Protein AF-A0A944DF35-F1 (afdb_monomer_lite)

Sequence (77 aa):
MLTSDIKTVLWDIPQDQIKTLPQEFIIQRALTYGGVRLITQLMHQYGSSTVKTVLHNMKSGAITQKKQYYLEQYLLP

pLDDT: mean 89.49, std 8.61, range [47.56, 96.31]

Structure (mmCIF, N/CA/C/O backbone):
data_AF-A0A944DF35-F1
#
_entry.id   AF-A0A944DF35-F1
#
loop_
_atom_site.group_PDB
_atom_site.id
_atom_site.type_symbol
_atom_site.label_atom_id
_atom_site.label_alt_id
_atom_site.label_comp_id
_atom_site.label_asym_id
_atom_site.label_entity_id
_atom_site.label_seq_id
_atom_site.pdbx_PDB_ins_code
_atom_site.Cartn_x
_atom_site.Cartn_y
_atom_site.Cartn_z
_atom_site.occupancy
_atom_site.B_iso_or_equiv
_atom_site.auth_seq_id
_atom_site.auth_comp_id
_atom_site.auth_asym_id
_atom_site.auth_atom_id
_atom_site.pdbx_PDB_model_num
ATOM 1 N N . MET A 1 1 ? -1.857 1.960 -18.409 1.00 47.56 1 MET A N 1
ATOM 2 C CA . MET A 1 1 ? -0.627 2.783 -18.344 1.00 47.56 1 MET A CA 1
ATOM 3 C C . MET A 1 1 ? -0.311 3.044 -16.881 1.00 47.56 1 MET A C 1
ATOM 5 O O . MET A 1 1 ? -1.233 3.366 -16.147 1.00 47.56 1 MET A O 1
ATOM 9 N N . LEU A 1 2 ? 0.943 2.874 -16.453 1.00 55.97 2 LEU A N 1
ATOM 10 C CA . LEU A 1 2 ? 1.377 3.237 -15.098 1.00 55.97 2 LEU A CA 1
ATOM 11 C C . LEU A 1 2 ? 1.324 4.767 -14.966 1.00 55.97 2 LEU A C 1
ATOM 13 O O . LEU A 1 2 ? 1.928 5.465 -15.783 1.00 55.97 2 LEU A O 1
ATOM 17 N N . THR A 1 3 ? 0.568 5.282 -13.995 1.00 64.50 3 THR A N 1
ATOM 18 C CA . THR A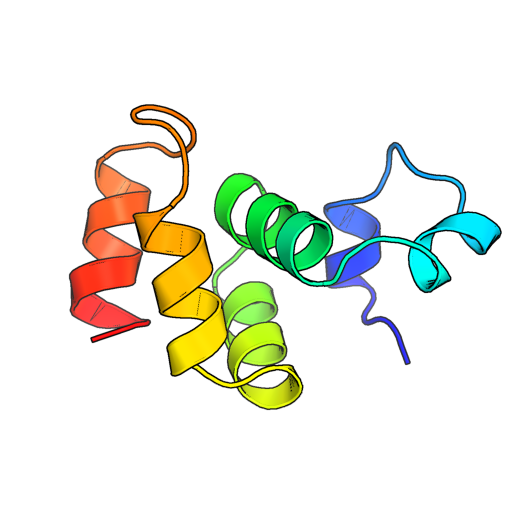 1 3 ? 0.437 6.725 -13.745 1.00 64.50 3 THR A CA 1
ATOM 19 C C . THR A 1 3 ? 1.775 7.313 -13.281 1.00 64.50 3 THR A C 1
ATOM 21 O O . THR A 1 3 ? 2.621 6.596 -12.750 1.00 64.50 3 THR A O 1
ATOM 24 N N . SER A 1 4 ? 2.009 8.614 -13.4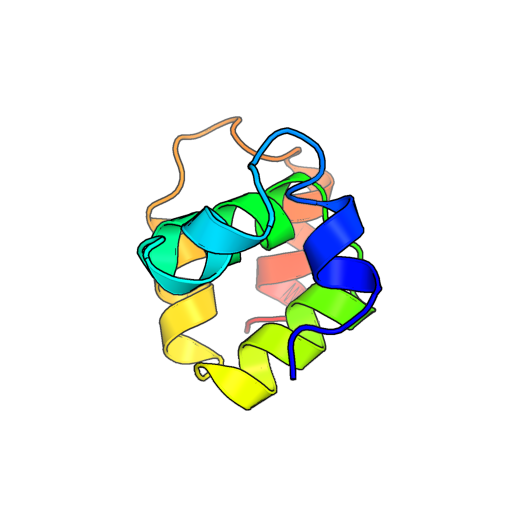87 1.00 64.62 4 SER A N 1
ATOM 25 C CA . SER A 1 4 ? 3.218 9.307 -12.990 1.00 64.62 4 SER A CA 1
ATOM 26 C C . SER A 1 4 ? 3.490 9.008 -11.513 1.00 64.62 4 SER A C 1
ATOM 28 O O . SER A 1 4 ? 4.630 8.782 -11.118 1.00 64.62 4 SER A O 1
ATOM 30 N N . ASP A 1 5 ? 2.413 8.916 -10.738 1.00 75.25 5 ASP A N 1
ATOM 31 C CA . ASP A 1 5 ? 2.424 8.796 -9.285 1.00 75.25 5 ASP A CA 1
ATOM 32 C C . ASP A 1 5 ? 2.961 7.430 -8.821 1.00 75.25 5 ASP A C 1
ATOM 34 O O . ASP A 1 5 ? 3.610 7.336 -7.779 1.00 75.25 5 ASP A O 1
ATOM 38 N N . ILE A 1 6 ? 2.765 6.364 -9.609 1.00 82.25 6 ILE A N 1
ATOM 39 C CA . ILE A 1 6 ? 3.276 5.032 -9.257 1.00 82.25 6 ILE A CA 1
ATOM 40 C C . ILE A 1 6 ? 4.782 4.917 -9.491 1.00 82.25 6 ILE A C 1
ATOM 42 O O . ILE A 1 6 ? 5.478 4.235 -8.743 1.00 82.25 6 ILE A O 1
ATOM 46 N N . LYS A 1 7 ? 5.308 5.640 -10.488 1.00 83.06 7 LYS A N 1
ATOM 47 C CA . LYS A 1 7 ? 6.753 5.732 -10.719 1.00 83.06 7 LYS A CA 1
ATOM 48 C C . LYS A 1 7 ? 7.437 6.471 -9.573 1.00 83.06 7 LYS A C 1
ATOM 50 O O . LYS A 1 7 ? 8.551 6.118 -9.215 1.00 83.06 7 LYS A O 1
ATOM 55 N N . THR A 1 8 ? 6.756 7.438 -8.957 1.00 85.12 8 THR A N 1
ATOM 56 C CA . THR A 1 8 ? 7.273 8.158 -7.787 1.00 85.12 8 THR A CA 1
ATOM 57 C C . THR A 1 8 ? 7.451 7.248 -6.575 1.00 85.12 8 THR A C 1
ATOM 59 O O . THR A 1 8 ? 8.415 7.423 -5.843 1.00 85.12 8 THR A O 1
ATOM 62 N N . VAL A 1 9 ? 6.577 6.258 -6.354 1.00 90.06 9 VAL A N 1
ATOM 63 C CA . VAL A 1 9 ? 6.720 5.320 -5.218 1.00 90.06 9 VAL A CA 1
ATOM 64 C C . VAL A 1 9 ? 7.590 4.100 -5.533 1.00 90.06 9 VAL A C 1
ATOM 66 O O . VAL A 1 9 ? 7.950 3.360 -4.618 1.00 90.06 9 VAL A O 1
ATOM 69 N N . LEU A 1 10 ? 7.944 3.891 -6.802 1.00 91.75 10 LEU A N 1
ATOM 70 C CA . LEU A 1 10 ? 8.824 2.823 -7.295 1.00 91.75 10 LEU A CA 1
ATOM 71 C C . LEU A 1 10 ? 10.111 3.396 -7.915 1.00 91.75 10 LEU A C 1
ATOM 73 O O . LEU A 1 10 ? 10.659 2.820 -8.849 1.00 91.75 10 LEU A O 1
ATOM 77 N N . TRP A 1 11 ? 10.562 4.558 -7.435 1.00 89.12 11 TRP A N 1
ATOM 78 C CA . TRP A 1 11 ? 11.704 5.295 -7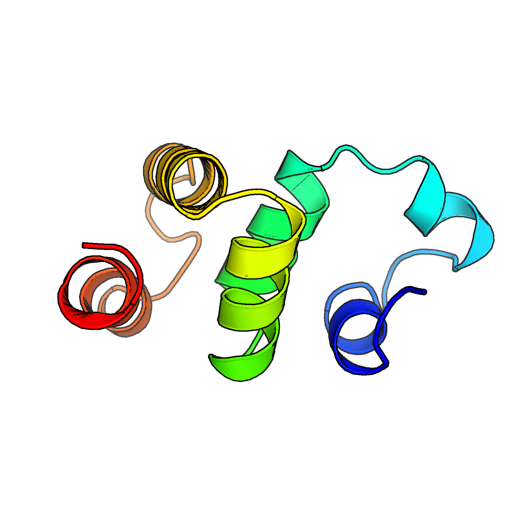.990 1.00 89.12 11 TRP A CA 1
ATOM 79 C C . TRP A 1 11 ? 13.024 4.507 -7.949 1.00 89.12 11 TRP A C 1
ATOM 81 O O . TRP A 1 11 ? 13.940 4.795 -8.714 1.00 89.12 11 TRP A O 1
ATOM 91 N N . ASP A 1 12 ? 13.103 3.519 -7.062 1.00 91.44 12 ASP A N 1
ATOM 92 C CA . ASP A 1 12 ? 14.215 2.600 -6.837 1.00 91.44 12 ASP A CA 1
ATOM 93 C C . ASP A 1 12 ? 14.193 1.365 -7.755 1.00 91.44 12 ASP A C 1
ATOM 95 O O . ASP A 1 12 ? 15.141 0.582 -7.737 1.00 91.44 12 ASP A O 1
ATOM 99 N N . ILE A 1 13 ? 13.145 1.179 -8.569 1.00 89.81 13 ILE A N 1
ATOM 100 C CA . ILE A 1 13 ? 12.991 0.011 -9.445 1.00 89.81 13 ILE A CA 1
ATOM 101 C C . ILE A 1 13 ? 13.158 0.406 -10.924 1.00 89.81 13 ILE A C 1
ATOM 103 O O . ILE A 1 13 ? 12.502 1.345 -11.389 1.00 89.81 13 ILE A O 1
ATOM 107 N N . PRO A 1 14 ? 13.969 -0.332 -11.710 1.00 89.69 14 PRO A N 1
ATOM 108 C CA . PRO A 1 14 ? 14.064 -0.138 -13.156 1.00 89.69 14 PRO A CA 1
ATOM 109 C C . PRO A 1 14 ? 12.700 -0.246 -13.855 1.00 89.69 14 PRO A C 1
ATOM 111 O O . PRO A 1 14 ? 11.902 -1.139 -13.567 1.00 89.69 14 PRO A O 1
ATOM 114 N N . GLN A 1 15 ? 12.407 0.669 -14.787 1.00 83.94 15 GLN A N 1
ATOM 115 C CA . GLN A 1 15 ? 11.063 0.789 -15.378 1.00 83.94 15 GLN A CA 1
ATOM 116 C C . GLN A 1 15 ? 10.600 -0.460 -16.139 1.00 83.94 15 GLN A C 1
ATOM 118 O O . GLN A 1 15 ? 9.405 -0.759 -16.175 1.00 83.94 15 GLN A O 1
ATOM 123 N N . ASP A 1 16 ? 11.533 -1.172 -16.756 1.00 87.56 16 ASP A N 1
ATOM 124 C CA . ASP A 1 16 ? 11.331 -2.437 -17.456 1.00 87.56 16 ASP A CA 1
ATOM 125 C C . ASP A 1 16 ? 10.897 -3.564 -16.507 1.00 87.56 16 ASP A C 1
ATOM 127 O O . ASP A 1 16 ? 10.081 -4.404 -16.889 1.00 87.56 16 ASP A O 1
ATOM 131 N N . GLN A 1 17 ? 11.339 -3.519 -15.250 1.00 88.19 17 GLN A N 1
ATOM 132 C CA . GLN A 1 17 ? 11.025 -4.518 -14.225 1.00 88.19 17 GLN A CA 1
ATOM 133 C C . GLN A 1 17 ? 9.724 -4.230 -13.470 1.00 88.19 17 GLN A C 1
ATOM 135 O O . GLN A 1 17 ? 9.145 -5.129 -12.869 1.00 88.19 17 GLN A O 1
ATOM 140 N N . ILE A 1 18 ? 9.191 -3.004 -13.525 1.00 85.69 18 ILE A N 1
ATOM 141 C CA . ILE A 1 18 ? 7.943 -2.667 -12.812 1.00 85.69 18 ILE A CA 1
ATOM 142 C C . ILE A 1 18 ? 6.779 -3.564 -13.260 1.00 85.69 18 ILE A C 1
ATOM 144 O O . ILE A 1 18 ? 5.930 -3.933 -12.453 1.00 85.69 18 ILE A O 1
ATOM 148 N N . LYS A 1 19 ? 6.744 -3.954 -14.541 1.00 84.31 19 LYS A N 1
ATOM 149 C CA . LYS A 1 19 ? 5.682 -4.810 -15.095 1.00 84.31 19 LYS A CA 1
ATOM 150 C C . LYS A 1 19 ? 5.718 -6.246 -14.571 1.00 84.31 19 LYS A C 1
ATOM 152 O O . LYS A 1 19 ? 4.708 -6.932 -14.670 1.00 84.31 19 LYS A O 1
ATOM 157 N N . THR A 1 20 ? 6.860 -6.699 -14.057 1.00 89.50 20 THR A N 1
ATOM 158 C CA . THR A 1 20 ? 7.032 -8.053 -13.517 1.00 89.50 20 THR A CA 1
ATOM 159 C C . THR A 1 20 ? 6.844 -8.102 -12.004 1.00 89.50 20 THR A C 1
ATOM 161 O O . THR A 1 20 ? 6.896 -9.182 -11.422 1.00 89.50 20 THR A O 1
ATOM 164 N N . LEU A 1 21 ? 6.650 -6.951 -11.349 1.00 90.19 21 LEU A N 1
ATOM 165 C CA . LEU A 1 21 ? 6.457 -6.902 -9.906 1.00 90.19 21 LEU A CA 1
ATOM 166 C C . LEU A 1 21 ? 5.114 -7.527 -9.506 1.00 90.19 21 LEU A C 1
ATOM 168 O O . LEU A 1 21 ? 4.098 -7.281 -10.165 1.00 90.19 21 LEU A O 1
ATOM 172 N N . PRO A 1 22 ? 5.070 -8.258 -8.379 1.00 93.19 22 PRO A N 1
ATOM 173 C CA . PRO A 1 22 ? 3.815 -8.697 -7.796 1.00 93.19 22 PRO A CA 1
ATOM 174 C C . PRO A 1 22 ? 2.905 -7.505 -7.494 1.00 93.19 22 PRO A C 1
ATOM 176 O O . PRO A 1 22 ? 3.344 -6.477 -6.972 1.00 93.19 22 PRO A O 1
ATOM 179 N N . GLN A 1 23 ? 1.612 -7.664 -7.760 1.00 92.25 23 GLN A N 1
ATOM 180 C CA . GLN A 1 23 ? 0.611 -6.636 -7.479 1.00 92.25 23 GLN A CA 1
ATOM 181 C C . GLN A 1 23 ? 0.627 -6.200 -6.006 1.00 92.25 23 GLN A C 1
ATOM 183 O O . GLN A 1 23 ? 0.554 -5.007 -5.716 1.00 92.25 23 GLN A O 1
ATOM 188 N N . GLU A 1 24 ? 0.771 -7.148 -5.077 1.00 94.62 24 GLU A N 1
ATOM 189 C CA . GLU A 1 24 ? 0.833 -6.871 -3.637 1.00 94.62 24 GLU A CA 1
ATOM 190 C C . GLU A 1 24 ? 1.991 -5.939 -3.280 1.00 94.62 24 GLU A C 1
ATOM 192 O O . GLU A 1 24 ? 1.811 -5.010 -2.497 1.00 94.62 24 GLU A O 1
ATOM 197 N N . PHE A 1 25 ? 3.152 -6.119 -3.917 1.00 94.31 25 PHE A N 1
ATOM 198 C CA . PHE A 1 25 ? 4.311 -5.256 -3.709 1.00 94.31 25 PHE A CA 1
ATOM 199 C C . PHE A 1 25 ? 4.026 -3.819 -4.158 1.00 94.31 25 PHE A C 1
ATOM 201 O O . PHE A 1 25 ? 4.323 -2.862 -3.442 1.00 94.31 25 PHE A O 1
ATOM 208 N N . ILE A 1 26 ? 3.402 -3.658 -5.328 1.00 93.12 26 ILE A N 1
ATOM 209 C CA . ILE A 1 26 ? 3.022 -2.345 -5.862 1.00 93.12 26 ILE A CA 1
ATOM 210 C C . ILE A 1 26 ? 2.034 -1.649 -4.915 1.00 93.12 26 ILE A C 1
ATOM 212 O O . ILE A 1 26 ? 2.215 -0.475 -4.578 1.00 93.12 26 ILE A O 1
ATOM 216 N N . ILE A 1 27 ? 1.012 -2.376 -4.456 1.00 95.06 27 ILE A N 1
ATOM 217 C CA . ILE A 1 27 ? 0.018 -1.865 -3.508 1.00 95.06 27 ILE A CA 1
ATOM 218 C C . ILE A 1 27 ? 0.693 -1.477 -2.192 1.00 95.06 27 ILE A C 1
ATOM 220 O O . ILE A 1 27 ? 0.483 -0.366 -1.713 1.00 95.06 27 ILE A O 1
ATOM 224 N N . GLN A 1 28 ? 1.552 -2.331 -1.639 1.00 95.12 28 GLN A N 1
ATOM 225 C CA . GLN A 1 28 ? 2.271 -2.059 -0.397 1.00 95.12 28 GLN A CA 1
ATOM 226 C C . GLN A 1 28 ? 3.127 -0.791 -0.506 1.00 95.12 28 GLN A C 1
ATOM 228 O O . GLN A 1 28 ? 3.073 0.068 0.372 1.00 95.12 28 GLN A O 1
ATOM 233 N N . ARG A 1 29 ? 3.867 -0.614 -1.608 1.00 94.31 29 ARG A N 1
ATOM 234 C CA . ARG A 1 29 ? 4.672 0.596 -1.850 1.00 94.31 29 ARG A CA 1
ATOM 235 C C . ARG A 1 29 ? 3.814 1.855 -1.910 1.00 94.31 29 ARG A C 1
ATOM 237 O O . ARG A 1 29 ? 4.185 2.873 -1.324 1.00 94.31 29 ARG A O 1
ATOM 244 N N . ALA A 1 30 ? 2.658 1.793 -2.562 1.00 93.69 30 ALA A N 1
ATOM 245 C CA . ALA A 1 30 ? 1.716 2.906 -2.592 1.00 93.69 30 ALA A CA 1
ATOM 246 C C . ALA A 1 30 ? 1.080 3.178 -1.219 1.00 93.69 30 ALA A C 1
ATOM 248 O O . ALA A 1 30 ? 0.944 4.336 -0.830 1.00 93.69 30 ALA A O 1
ATOM 249 N N . LEU A 1 31 ? 0.748 2.146 -0.444 1.00 94.06 31 LEU A N 1
ATOM 250 C CA . LEU A 1 31 ? 0.245 2.307 0.920 1.00 94.06 31 LEU A CA 1
ATOM 251 C C . LEU A 1 31 ? 1.307 2.921 1.837 1.00 94.06 31 LEU A C 1
ATOM 253 O O . LEU A 1 31 ? 0.974 3.775 2.657 1.00 94.06 31 LEU A O 1
ATOM 257 N N . THR A 1 32 ? 2.589 2.591 1.660 1.00 93.69 32 THR A N 1
ATOM 258 C CA . THR A 1 32 ? 3.680 3.168 2.455 1.00 93.69 32 THR A CA 1
ATOM 259 C C . THR A 1 32 ? 4.006 4.602 2.046 1.00 93.69 32 THR A C 1
ATOM 261 O O . THR A 1 32 ? 3.906 5.514 2.870 1.00 93.69 32 THR A O 1
ATOM 264 N N . TYR A 1 33 ? 4.308 4.842 0.772 1.00 92.19 33 TYR A N 1
ATOM 265 C CA . TYR A 1 33 ? 4.883 6.112 0.305 1.00 92.19 33 TYR A CA 1
ATOM 266 C C . TYR A 1 33 ? 3.924 6.969 -0.522 1.00 92.19 33 TYR A C 1
ATOM 268 O O . TYR A 1 33 ? 4.153 8.160 -0.703 1.00 92.19 33 TYR A O 1
ATOM 276 N N . GLY A 1 34 ? 2.838 6.382 -1.017 1.00 91.25 34 GLY A N 1
ATOM 277 C CA . GLY A 1 34 ? 1.863 7.064 -1.857 1.00 91.25 34 GLY A CA 1
ATOM 278 C C . GLY A 1 34 ? 0.937 7.995 -1.082 1.00 91.25 34 GLY A C 1
ATOM 279 O O . GLY A 1 34 ? 0.673 7.816 0.114 1.00 91.25 34 GLY A O 1
ATOM 280 N N . GLY A 1 35 ? 0.421 8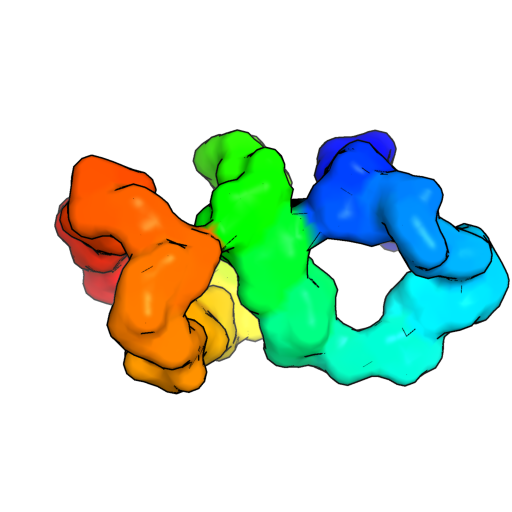.988 -1.806 1.00 91.25 35 GLY A N 1
ATOM 281 C CA . GLY A 1 35 ? -0.679 9.838 -1.361 1.00 91.25 35 GLY A CA 1
ATOM 282 C C . GLY A 1 35 ? -2.048 9.216 -1.646 1.00 91.25 35 GLY A C 1
ATOM 283 O O . GLY A 1 35 ? -2.165 8.232 -2.377 1.00 91.25 35 GLY A O 1
ATOM 284 N N . VAL A 1 36 ? -3.099 9.843 -1.111 1.00 91.50 36 VAL A N 1
ATOM 285 C CA . VAL A 1 36 ? -4.494 9.373 -1.218 1.00 91.50 36 VAL A CA 1
ATOM 286 C C . VAL A 1 36 ? -4.902 9.114 -2.670 1.00 91.50 36 VAL A C 1
ATOM 288 O O . VAL A 1 36 ? -5.438 8.055 -2.968 1.00 91.50 36 VAL A O 1
ATOM 291 N N . ARG A 1 37 ? -4.562 10.024 -3.593 1.00 91.69 37 ARG A N 1
ATOM 292 C CA . ARG A 1 37 ? -4.892 9.893 -5.022 1.00 91.69 37 ARG A CA 1
ATOM 293 C C . ARG A 1 37 ? -4.370 8.593 -5.639 1.00 91.69 37 ARG A C 1
ATOM 295 O O . ARG A 1 37 ? -5.112 7.927 -6.356 1.00 91.69 37 ARG A O 1
ATOM 302 N N . LEU A 1 38 ? -3.114 8.235 -5.364 1.00 92.31 38 LEU A N 1
ATOM 303 C CA . LEU A 1 38 ? -2.514 7.004 -5.882 1.00 92.31 38 LEU A CA 1
ATOM 304 C C . LEU A 1 38 ? -3.215 5.780 -5.290 1.00 92.31 38 LEU A C 1
ATOM 306 O O . LEU A 1 38 ? -3.524 4.838 -6.011 1.00 92.31 38 LEU A O 1
ATOM 310 N N . ILE A 1 39 ? -3.514 5.810 -3.993 1.00 93.06 39 ILE A N 1
ATOM 311 C CA . ILE A 1 39 ? -4.208 4.710 -3.320 1.00 93.06 39 ILE A CA 1
ATOM 312 C C . ILE A 1 39 ? -5.610 4.521 -3.917 1.00 93.06 39 ILE A C 1
ATOM 314 O O . ILE A 1 39 ? -5.970 3.399 -4.260 1.00 93.06 39 ILE A O 1
ATOM 318 N N . THR A 1 40 ? -6.358 5.599 -4.163 1.00 92.50 40 THR A N 1
ATOM 319 C CA . THR A 1 40 ? -7.662 5.542 -4.844 1.00 92.50 40 THR A CA 1
ATOM 320 C C . THR A 1 40 ? -7.551 4.982 -6.264 1.00 92.50 40 THR A C 1
ATOM 322 O O . THR A 1 40 ? -8.368 4.157 -6.664 1.00 92.50 40 THR A O 1
ATOM 325 N N . GLN A 1 41 ? -6.522 5.360 -7.031 1.00 92.31 41 GLN A N 1
ATOM 326 C CA . GLN A 1 41 ? -6.274 4.762 -8.351 1.00 92.31 41 GLN A CA 1
ATOM 327 C C . GLN A 1 41 ? -6.040 3.252 -8.256 1.00 92.31 41 GLN A C 1
ATOM 329 O O . GLN A 1 41 ? -6.596 2.496 -9.050 1.00 92.31 41 GLN A O 1
ATOM 334 N N . LEU A 1 42 ? -5.263 2.804 -7.268 1.00 92.38 42 LEU A N 1
ATOM 335 C CA . LEU A 1 42 ? -5.036 1.379 -7.047 1.00 92.38 42 LEU A CA 1
ATOM 336 C C . LEU A 1 42 ? -6.303 0.643 -6.621 1.00 92.38 42 LEU A C 1
ATOM 338 O O . LEU A 1 42 ? -6.512 -0.482 -7.061 1.00 92.38 42 LEU A O 1
ATOM 342 N N . MET A 1 43 ? -7.176 1.273 -5.835 1.00 93.44 43 MET A N 1
ATOM 343 C CA . MET A 1 43 ? -8.487 0.709 -5.506 1.00 93.44 43 MET A CA 1
ATOM 344 C C . MET A 1 43 ? -9.351 0.524 -6.755 1.00 93.44 43 MET A C 1
ATOM 346 O O . MET A 1 43 ? -9.984 -0.516 -6.903 1.00 93.44 43 MET A O 1
ATOM 350 N N . HIS A 1 44 ? -9.348 1.487 -7.681 1.00 92.62 44 HIS A N 1
ATOM 351 C CA . HIS A 1 44 ? -10.056 1.343 -8.956 1.00 92.62 44 HIS A CA 1
ATOM 352 C C . HIS A 1 44 ? -9.451 0.257 -9.850 1.00 92.62 44 HIS A C 1
ATOM 354 O O . HIS A 1 44 ? -10.186 -0.437 -10.546 1.00 92.62 44 HIS A O 1
ATOM 360 N N . GLN A 1 45 ? -8.125 0.114 -9.848 1.00 91.75 45 GLN A N 1
ATOM 361 C CA . GLN A 1 45 ? -7.430 -0.832 -10.718 1.00 91.75 45 GLN A CA 1
ATOM 362 C C . GLN A 1 45 ? -7.489 -2.276 -10.203 1.00 91.75 45 GLN A C 1
ATOM 364 O O . GLN A 1 45 ? -7.647 -3.201 -10.994 1.00 91.75 45 GLN A O 1
ATOM 369 N N . TYR A 1 46 ? -7.322 -2.469 -8.897 1.00 92.31 46 TYR A N 1
ATOM 370 C CA . TYR A 1 46 ? -7.138 -3.781 -8.274 1.00 92.31 46 TYR A CA 1
ATOM 371 C C . TYR A 1 46 ? -8.296 -4.203 -7.367 1.00 92.31 46 TYR A C 1
ATOM 373 O O . TYR A 1 46 ? -8.339 -5.350 -6.937 1.00 92.31 46 TYR A O 1
ATOM 381 N N . GLY A 1 47 ? -9.227 -3.296 -7.078 1.00 93.69 47 GLY A N 1
ATOM 382 C CA . GLY A 1 47 ? -10.329 -3.515 -6.151 1.00 93.69 47 GLY A CA 1
ATOM 383 C C . GLY A 1 47 ? -9.983 -3.112 -4.717 1.00 93.69 47 GLY A C 1
ATOM 384 O O . GLY A 1 47 ? -8.905 -3.405 -4.193 1.00 93.69 47 GLY A O 1
ATOM 385 N N . SER A 1 48 ? -10.935 -2.456 -4.052 1.00 93.56 48 SER A N 1
ATOM 386 C CA . SER A 1 48 ? -10.788 -2.009 -2.662 1.00 93.56 48 SER A CA 1
ATOM 387 C C . SER A 1 48 ? -10.540 -3.166 -1.693 1.00 93.56 48 SER A C 1
ATOM 389 O O . SER A 1 48 ? -9.746 -3.017 -0.769 1.00 93.56 48 SER A O 1
ATOM 391 N N . SER A 1 49 ? -11.165 -4.328 -1.918 1.00 94.56 49 SER A N 1
ATOM 392 C CA . SER A 1 49 ? -10.967 -5.527 -1.093 1.00 94.56 49 SER A CA 1
ATOM 393 C C . SER A 1 49 ? -9.513 -5.988 -1.115 1.00 94.56 49 SER A C 1
ATOM 395 O O . SER A 1 49 ? -8.925 -6.195 -0.061 1.00 94.56 49 SER A O 1
ATOM 397 N N . THR A 1 50 ? -8.899 -6.063 -2.296 1.00 95.75 50 THR A N 1
ATOM 398 C CA . THR A 1 50 ? -7.498 -6.464 -2.442 1.00 95.75 50 THR A CA 1
ATOM 399 C C . THR A 1 50 ? -6.555 -5.463 -1.788 1.00 95.75 50 THR A C 1
ATOM 401 O O . THR A 1 50 ? -5.648 -5.862 -1.062 1.00 95.75 50 THR A O 1
ATOM 404 N N . VAL A 1 51 ? -6.784 -4.161 -1.981 1.00 95.62 51 VAL A N 1
ATOM 405 C CA . VAL A 1 51 ? -5.969 -3.122 -1.331 1.00 95.62 51 VAL A CA 1
ATOM 406 C C . VAL A 1 51 ? -6.088 -3.201 0.196 1.00 95.62 51 VAL A C 1
ATOM 408 O O . VAL A 1 51 ? -5.080 -3.094 0.894 1.00 95.62 51 VAL A O 1
ATOM 411 N N . LYS A 1 52 ? -7.293 -3.460 0.715 1.00 95.50 52 LYS A N 1
ATOM 412 C CA . LYS A 1 52 ? -7.554 -3.652 2.146 1.00 95.50 52 LYS A CA 1
ATOM 413 C C . LYS A 1 52 ? -6.876 -4.909 2.695 1.00 95.50 52 LYS A C 1
ATOM 415 O O . LYS A 1 52 ? -6.253 -4.852 3.750 1.00 95.50 52 LYS A O 1
ATOM 420 N N . THR A 1 53 ? -6.925 -6.027 1.972 1.00 95.88 53 THR A N 1
ATOM 421 C CA . THR A 1 53 ? -6.207 -7.254 2.348 1.00 95.88 53 THR A CA 1
ATOM 422 C C . THR A 1 53 ? -4.704 -7.009 2.445 1.00 95.88 53 THR A C 1
ATOM 424 O O . THR A 1 53 ? -4.089 -7.408 3.429 1.00 95.88 53 THR A O 1
ATOM 427 N N . VAL A 1 54 ? -4.114 -6.300 1.475 1.00 96.31 54 VAL A N 1
ATOM 428 C CA . VAL A 1 54 ? -2.689 -5.946 1.535 1.00 96.31 54 VAL A CA 1
ATOM 429 C C . VAL A 1 54 ? -2.406 -5.075 2.755 1.00 96.31 54 VAL A C 1
ATOM 431 O O . VAL A 1 54 ? -1.473 -5.383 3.487 1.00 96.31 54 VAL A O 1
ATOM 434 N N . LEU A 1 55 ? -3.225 -4.051 3.021 1.00 95.19 55 LEU A N 1
ATOM 435 C CA . LEU A 1 55 ? -3.084 -3.194 4.202 1.00 95.19 55 LEU A CA 1
ATOM 436 C C . LEU A 1 55 ? -3.076 -4.001 5.511 1.00 95.19 55 LEU A C 1
ATOM 438 O O . LEU A 1 55 ? -2.197 -3.788 6.341 1.00 95.19 55 LEU A O 1
ATOM 442 N N . HIS A 1 56 ? -3.999 -4.952 5.681 1.00 94.00 56 HIS A N 1
ATOM 443 C CA . HIS A 1 56 ? -4.065 -5.789 6.885 1.00 94.00 56 HIS A CA 1
ATOM 444 C C . HIS A 1 56 ? -2.900 -6.777 7.015 1.00 94.00 56 HIS A C 1
ATOM 446 O O . HIS A 1 56 ? -2.515 -7.125 8.129 1.00 94.00 56 HIS A O 1
ATOM 452 N N . ASN A 1 57 ? -2.319 -7.206 5.894 1.00 94.88 57 ASN A N 1
ATOM 453 C CA . ASN A 1 57 ? -1.173 -8.114 5.876 1.00 94.88 57 ASN A CA 1
ATOM 454 C C . ASN A 1 57 ? 0.174 -7.386 6.032 1.00 94.88 57 ASN A C 1
ATOM 456 O O . ASN A 1 57 ? 1.219 -8.034 6.154 1.00 94.88 57 ASN A O 1
ATOM 460 N N . MET A 1 58 ? 0.190 -6.049 6.018 1.00 93.75 58 MET A N 1
ATOM 461 C CA . MET A 1 58 ? 1.414 -5.286 6.244 1.00 93.75 58 MET A CA 1
ATOM 462 C C . MET A 1 58 ? 1.924 -5.489 7.672 1.00 93.75 58 MET A C 1
ATOM 464 O O . MET A 1 58 ? 1.168 -5.512 8.642 1.00 93.75 58 MET A O 1
ATOM 468 N N . LYS A 1 59 ? 3.251 -5.591 7.813 1.00 90.44 59 LYS A N 1
ATOM 469 C CA . LYS A 1 59 ? 3.894 -5.656 9.130 1.00 90.44 59 LYS A CA 1
ATOM 470 C C . LYS A 1 59 ? 3.529 -4.423 9.958 1.00 90.44 59 LYS A C 1
ATOM 472 O O . LYS A 1 59 ? 3.536 -3.303 9.444 1.00 90.44 59 LYS A O 1
ATOM 477 N N . SER A 1 60 ? 3.296 -4.628 11.253 1.00 85.06 60 SER A N 1
ATOM 478 C CA . SER A 1 60 ? 3.114 -3.523 12.198 1.00 85.06 60 SER A CA 1
ATOM 479 C C . SER A 1 60 ? 4.285 -2.537 12.097 1.00 85.06 60 SER A C 1
ATOM 481 O O . SER A 1 60 ? 5.446 -2.945 12.038 1.00 85.06 60 SER A O 1
ATOM 483 N N . GLY A 1 61 ? 3.974 -1.242 12.008 1.00 86.50 61 GLY A N 1
ATOM 484 C CA . GLY A 1 61 ? 4.961 -0.173 11.825 1.00 86.50 61 GLY A CA 1
ATOM 485 C C . GLY A 1 61 ? 5.406 0.085 10.378 1.00 86.50 61 GLY A C 1
ATOM 486 O O . GLY A 1 61 ? 6.167 1.021 10.150 1.00 86.50 61 GLY A O 1
ATOM 487 N N . ALA A 1 62 ? 4.918 -0.670 9.384 1.00 88.81 62 ALA A N 1
ATOM 488 C CA . ALA A 1 62 ? 5.207 -0.401 7.968 1.00 88.81 62 ALA A CA 1
ATOM 489 C C . ALA A 1 62 ? 4.606 0.926 7.463 1.00 88.81 62 ALA A C 1
ATOM 491 O O . ALA A 1 62 ? 5.060 1.475 6.458 1.00 88.81 62 ALA A O 1
ATOM 492 N N . ILE A 1 63 ? 3.591 1.441 8.159 1.00 93.62 63 ILE A N 1
ATOM 493 C CA . ILE A 1 63 ? 3.047 2.790 8.009 1.00 93.62 63 ILE A CA 1
ATOM 494 C C . ILE A 1 63 ? 2.832 3.412 9.385 1.00 93.62 63 ILE A C 1
ATOM 496 O O . ILE A 1 63 ? 2.720 2.715 10.392 1.00 93.62 63 ILE A O 1
ATOM 500 N N . THR A 1 64 ? 2.769 4.742 9.433 1.00 93.25 64 THR A N 1
ATOM 501 C CA . THR A 1 64 ? 2.466 5.446 10.680 1.00 93.25 64 THR A CA 1
ATOM 502 C C . THR A 1 64 ? 1.049 5.114 11.146 1.00 93.25 64 THR A C 1
ATOM 504 O O . THR A 1 64 ? 0.140 4.972 10.326 1.00 93.25 64 THR A O 1
ATOM 507 N N . GLN A 1 65 ? 0.833 5.073 12.464 1.00 92.44 65 GLN A N 1
ATOM 508 C CA . GLN A 1 65 ? -0.494 4.826 13.046 1.00 92.44 65 GLN A CA 1
ATOM 509 C C . GLN A 1 65 ? -1.549 5.806 12.516 1.00 92.44 65 GLN A C 1
ATOM 511 O O . GLN A 1 65 ? -2.661 5.406 12.195 1.00 92.44 65 GLN A O 1
ATOM 516 N N . LYS A 1 66 ? -1.180 7.084 12.337 1.00 93.31 66 LYS A N 1
ATOM 517 C CA . LYS A 1 66 ? -2.063 8.099 11.746 1.00 93.31 66 LYS A CA 1
ATOM 518 C C . LYS A 1 66 ? -2.499 7.726 10.326 1.00 93.31 66 LYS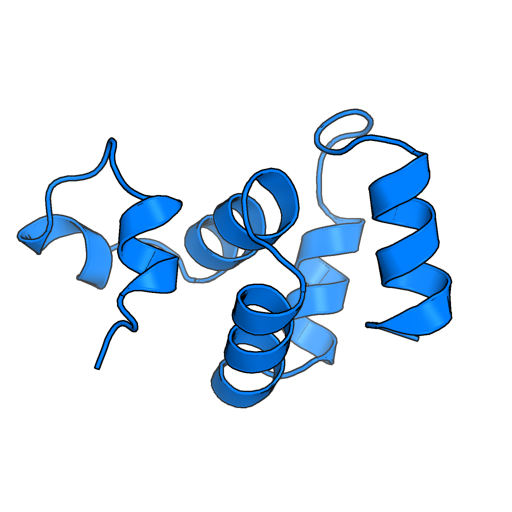 A C 1
ATOM 520 O O . LYS A 1 66 ? -3.667 7.899 9.986 1.00 93.31 66 LYS A O 1
ATOM 525 N N . LYS A 1 67 ? -1.572 7.239 9.494 1.00 93.12 67 LYS A N 1
ATOM 526 C CA . LYS A 1 67 ? -1.881 6.828 8.119 1.00 93.12 67 LYS A CA 1
ATOM 527 C C . LYS A 1 67 ? -2.748 5.575 8.116 1.00 93.12 67 LYS A C 1
ATOM 529 O O . LYS A 1 67 ? -3.742 5.557 7.405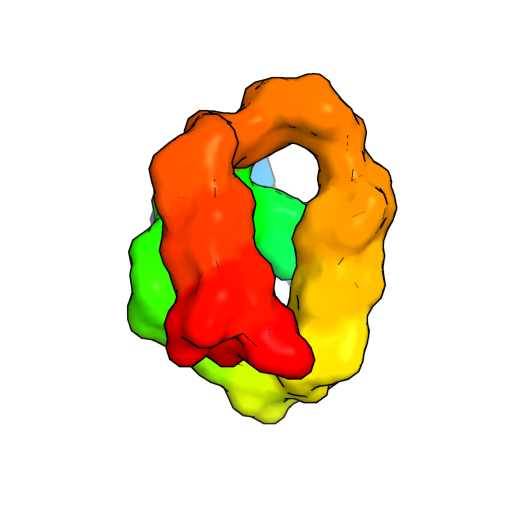 1.00 93.12 67 LYS A O 1
ATOM 534 N N . GLN A 1 68 ? -2.409 4.583 8.936 1.00 93.62 68 GLN A N 1
ATOM 535 C CA . GLN A 1 68 ? -3.205 3.366 9.076 1.00 93.62 68 GLN A CA 1
ATOM 536 C C . GLN A 1 68 ? -4.645 3.684 9.483 1.00 93.62 68 GLN A C 1
ATOM 538 O O . GLN A 1 68 ? -5.571 3.306 8.774 1.00 93.62 68 GLN A O 1
ATOM 543 N N . TYR A 1 69 ? -4.821 4.476 10.542 1.00 93.44 69 TYR A N 1
ATOM 544 C CA . TYR A 1 69 ? -6.132 4.919 11.006 1.00 93.44 69 TYR A CA 1
ATOM 545 C C . TYR A 1 69 ? -6.915 5.644 9.907 1.00 93.44 69 TYR A C 1
ATOM 547 O O . TYR A 1 69 ? -8.079 5.341 9.672 1.00 93.44 69 TYR A O 1
ATOM 555 N N . TYR A 1 70 ? -6.281 6.576 9.188 1.00 94.50 70 TYR A N 1
ATOM 556 C CA . TYR A 1 70 ? -6.954 7.279 8.097 1.00 94.50 70 TYR A CA 1
ATOM 557 C C . TYR A 1 70 ? -7.425 6.320 6.993 1.00 94.50 70 TYR A C 1
ATOM 559 O O . TYR A 1 70 ? -8.550 6.430 6.508 1.00 94.50 70 TYR A O 1
ATOM 567 N N . LEU A 1 71 ? -6.568 5.377 6.599 1.00 93.81 71 LEU A N 1
ATOM 568 C CA . LEU A 1 71 ? -6.884 4.413 5.552 1.00 93.81 71 LEU A CA 1
ATOM 569 C C . LEU A 1 71 ? -8.040 3.503 5.964 1.00 93.81 71 LEU A C 1
ATOM 571 O O . LEU A 1 71 ? -8.993 3.393 5.205 1.00 93.81 71 LEU A O 1
ATOM 575 N N . GLU A 1 72 ? -7.993 2.917 7.157 1.00 92.56 72 GLU A N 1
ATOM 576 C CA . GLU A 1 72 ? -9.022 1.991 7.645 1.00 92.56 72 GLU A CA 1
ATOM 577 C C . GLU A 1 72 ? -10.371 2.676 7.895 1.00 92.56 72 GLU A C 1
ATOM 579 O O . GLU A 1 72 ? -11.411 2.075 7.659 1.00 92.56 72 GLU A O 1
ATOM 584 N N . GLN A 1 73 ? -10.373 3.927 8.364 1.00 93.69 73 GLN A N 1
ATOM 585 C CA . GLN A 1 73 ? -11.612 4.602 8.762 1.00 93.69 73 GLN A CA 1
ATOM 586 C C . GLN A 1 73 ? -12.271 5.411 7.640 1.00 93.69 73 GLN A C 1
ATOM 588 O O . GLN A 1 73 ? -13.485 5.594 7.662 1.00 93.69 73 GLN A O 1
ATOM 593 N N . TYR A 1 74 ? -11.497 5.921 6.675 1.00 92.50 74 TYR A N 1
ATOM 594 C CA . TYR A 1 74 ? -12.015 6.884 5.693 1.00 92.50 74 TYR A CA 1
ATOM 595 C C . TYR A 1 74 ? -11.840 6.461 4.238 1.00 92.50 74 TYR A C 1
ATOM 597 O O . TYR A 1 74 ? -12.617 6.904 3.395 1.00 92.50 74 TYR A O 1
ATOM 605 N N . LEU A 1 75 ? -10.826 5.651 3.914 1.00 88.88 75 LEU A N 1
ATOM 606 C CA . LEU A 1 75 ? -10.503 5.335 2.518 1.00 88.88 75 LEU A CA 1
ATOM 607 C C . LEU A 1 75 ? -10.837 3.889 2.131 1.00 88.88 75 LEU A C 1
ATOM 609 O O . LEU A 1 75 ? -11.252 3.642 1.004 1.00 88.88 75 LEU A O 1
ATOM 613 N N . LEU A 1 76 ? -10.665 2.944 3.053 1.00 85.94 76 LEU A N 1
ATOM 614 C CA . LEU A 1 76 ? -10.839 1.500 2.870 1.00 85.94 76 LEU A CA 1
ATOM 615 C C . LEU A 1 76 ? -11.723 0.909 3.991 1.00 85.94 76 LEU A C 1
ATOM 617 O O . LEU A 1 76 ? -11.240 0.047 4.735 1.00 85.94 76 LEU A O 1
ATOM 621 N N . PRO A 1 77 ? -12.983 1.371 4.139 1.00 73.12 77 PRO A N 1
ATOM 622 C CA . PRO A 1 77 ? -13.881 0.888 5.188 1.00 73.12 77 PRO A CA 1
ATOM 623 C C . PRO A 1 77 ? -14.172 -0.614 5.093 1.00 73.12 77 PRO A C 1
ATOM 625 O O . PRO A 1 77 ? -14.013 -1.239 4.015 1.00 73.12 77 PRO A O 1
#

Radius of gyration: 11.88 Å; chains: 1; bounding box: 28×19×31 Å

Foldseek 3Di:
DDDPQLCVLVVVDDPVCVVVDDLLVSLLSCLQPNDLVVNVVSCVVPNLVSSVVSLVPDDPPSHDPVSSCCCVPPPRD

Secondary structure (DSSP, 8-state):
---HHHHHHTTTS-TTTGGGS-HHHHHHHHHHH--HHHHHHHHHHH-HHHHHHHHHHSPTTSS-HHHHHHIIIII--